Protein AF-A0A2T8HN45-F1 (afdb_monomer_lite)

Sequence (69 aa):
MKITAQDYIIQAILECLEDTIQGKGIKLLNHVSYDLNKTNSYIHFIPKDGREFESIDAFWLGFIVKEYL

Structure (mmCIF, N/CA/C/O backbone):
data_AF-A0A2T8HN45-F1
#
_entry.id   AF-A0A2T8HN45-F1
#
loop_
_atom_site.group_PDB
_atom_site.id
_atom_site.type_symbol
_atom_site.label_atom_id
_atom_site.label_alt_id
_atom_site.label_comp_id
_atom_site.label_asym_id
_atom_site.label_entity_id
_atom_site.label_seq_id
_atom_site.pdbx_PDB_ins_code
_atom_site.Cartn_x
_atom_site.Cartn_y
_atom_site.Cartn_z
_atom_site.occupancy
_atom_site.B_iso_or_equiv
_atom_site.auth_seq_id
_atom_site.auth_comp_id
_atom_site.auth_asym_id
_atom_site.auth_atom_id
_atom_site.pdbx_PDB_model_num
ATOM 1 N N . MET A 1 1 ? -18.235 -10.725 13.564 1.00 39.06 1 MET A N 1
ATOM 2 C CA . MET A 1 1 ? -16.993 -10.186 12.972 1.00 39.06 1 MET A CA 1
ATOM 3 C C . MET A 1 1 ? -17.366 -8.903 12.241 1.00 39.06 1 MET A C 1
ATOM 5 O O . MET A 1 1 ? -18.058 -8.987 11.240 1.00 39.06 1 MET A O 1
ATOM 9 N N . LYS A 1 2 ? -17.073 -7.721 12.801 1.00 42.09 2 LYS A N 1
ATOM 10 C CA . LYS A 1 2 ? -17.372 -6.447 12.124 1.00 42.09 2 LYS A CA 1
ATOM 11 C C . LYS A 1 2 ? -16.182 -6.158 11.214 1.00 42.09 2 LYS A C 1
ATOM 13 O O . LYS A 1 2 ? -15.143 -5.743 11.710 1.00 42.09 2 LYS A O 1
ATOM 18 N N . ILE A 1 3 ? -16.313 -6.499 9.936 1.00 44.50 3 ILE A N 1
ATOM 19 C CA . ILE A 1 3 ? -15.379 -6.052 8.904 1.00 44.50 3 ILE A CA 1
ATOM 20 C C . ILE A 1 3 ? -15.667 -4.560 8.733 1.00 44.50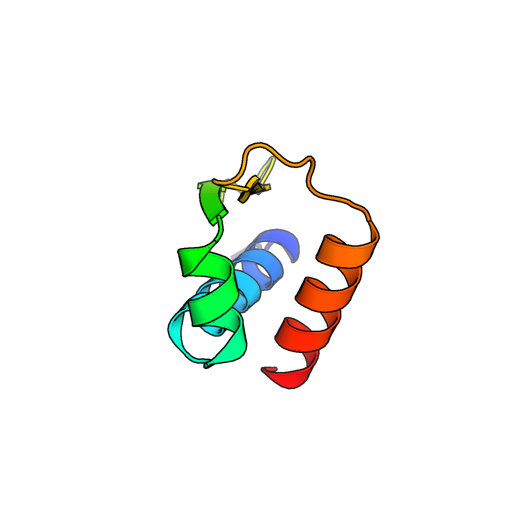 3 ILE A C 1
ATOM 22 O O . ILE A 1 3 ? -16.735 -4.182 8.252 1.00 44.50 3 ILE A O 1
ATOM 26 N N . THR A 1 4 ? -14.782 -3.704 9.229 1.00 66.31 4 THR A N 1
ATOM 27 C CA . THR A 1 4 ? -14.783 -2.282 8.889 1.00 66.31 4 THR A CA 1
ATOM 28 C C . THR A 1 4 ? -14.300 -2.201 7.448 1.00 66.31 4 THR A C 1
ATOM 30 O O . THR A 1 4 ? -13.192 -2.623 7.154 1.00 66.31 4 THR A O 1
ATOM 33 N N . ALA A 1 5 ? -15.140 -1.738 6.519 1.00 70.75 5 ALA A N 1
ATOM 34 C CA . ALA A 1 5 ? -14.832 -1.728 5.081 1.00 70.75 5 ALA A CA 1
ATOM 35 C C . ALA A 1 5 ? -13.472 -1.077 4.733 1.00 70.75 5 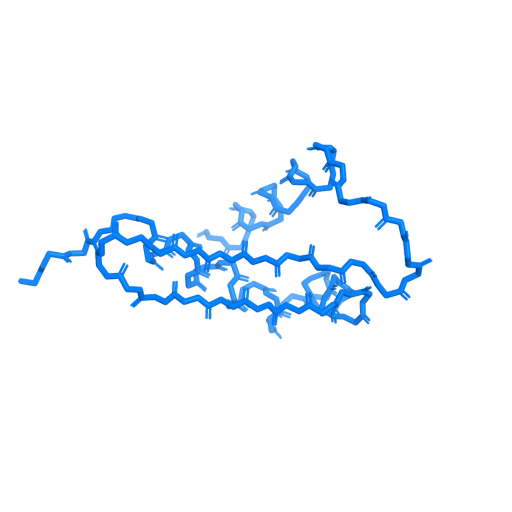ALA A C 1
ATOM 37 O O . ALA A 1 5 ? -12.876 -1.408 3.715 1.00 70.75 5 ALA A O 1
ATOM 38 N N . GLN A 1 6 ? -12.959 -0.201 5.604 1.00 78.56 6 GLN A N 1
ATOM 39 C CA . GLN A 1 6 ? -11.618 0.379 5.518 1.00 78.56 6 GLN A CA 1
ATOM 40 C C . GLN A 1 6 ? -10.497 -0.670 5.577 1.00 78.56 6 GLN A C 1
ATOM 42 O O . GLN A 1 6 ? -9.575 -0.599 4.773 1.00 78.56 6 GLN A O 1
ATOM 47 N N . ASP A 1 7 ? -10.590 -1.663 6.462 1.00 84.88 7 ASP A N 1
ATOM 48 C CA . ASP A 1 7 ? -9.566 -2.704 6.619 1.00 84.88 7 ASP A CA 1
ATOM 49 C C . ASP A 1 7 ? -9.474 -3.555 5.350 1.00 84.88 7 ASP A C 1
ATOM 51 O O . ASP A 1 7 ? -8.380 -3.878 4.899 1.00 84.88 7 ASP A O 1
ATOM 55 N N . TYR A 1 8 ? -10.626 -3.860 4.744 1.00 86.12 8 TYR A N 1
ATOM 56 C CA . TYR A 1 8 ? -10.701 -4.600 3.484 1.00 86.12 8 TYR A CA 1
ATOM 57 C C . TYR A 1 8 ? -10.065 -3.818 2.330 1.00 86.12 8 TYR A C 1
ATOM 59 O O . TYR A 1 8 ? -9.302 -4.376 1.549 1.00 86.12 8 TYR A O 1
ATOM 67 N N . ILE A 1 9 ? -10.334 -2.511 2.244 1.00 86.31 9 ILE A N 1
ATOM 68 C CA . ILE A 1 9 ? -9.719 -1.646 1.231 1.00 86.31 9 ILE A CA 1
ATOM 69 C C . ILE A 1 9 ? -8.200 -1.596 1.423 1.00 86.31 9 ILE A C 1
ATOM 71 O O . ILE A 1 9 ? -7.462 -1.740 0.454 1.00 86.31 9 ILE A O 1
ATOM 75 N N . ILE A 1 10 ? -7.720 -1.427 2.659 1.00 90.56 10 ILE A N 1
ATOM 76 C CA . ILE A 1 10 ? -6.279 -1.393 2.938 1.00 90.56 10 ILE A CA 1
ATOM 77 C C . ILE A 1 10 ? -5.635 -2.742 2.606 1.00 90.56 10 ILE A C 1
ATOM 79 O O . ILE A 1 10 ? -4.571 -2.758 1.999 1.00 90.56 10 ILE A O 1
ATOM 83 N N . GLN A 1 11 ? -6.279 -3.864 2.928 1.00 90.50 11 GLN A N 1
ATOM 84 C CA . GLN A 1 11 ? -5.787 -5.192 2.549 1.00 90.50 11 GLN A CA 1
ATOM 85 C C . GLN A 1 11 ? -5.690 -5.361 1.032 1.00 90.50 11 GLN A C 1
ATOM 87 O O . GLN A 1 11 ? -4.629 -5.742 0.552 1.00 90.50 11 GLN A O 1
ATOM 92 N N . ALA A 1 12 ? -6.723 -4.980 0.277 1.00 90.88 12 ALA A N 1
ATOM 93 C CA . ALA A 1 12 ? -6.685 -5.024 -1.185 1.00 90.88 12 ALA A CA 1
ATOM 94 C C . ALA A 1 12 ? -5.557 -4.151 -1.765 1.00 90.88 12 ALA A C 1
ATOM 96 O O . ALA A 1 12 ? -4.890 -4.542 -2.722 1.00 90.88 12 ALA A O 1
ATOM 97 N N . ILE A 1 13 ? -5.297 -2.983 -1.163 1.00 91.88 13 ILE A N 1
ATOM 98 C CA . ILE A 1 13 ? -4.148 -2.147 -1.530 1.00 91.88 13 ILE A CA 1
ATOM 99 C C . ILE A 1 13 ? -2.841 -2.905 -1.275 1.00 91.88 13 ILE A C 1
ATOM 101 O O . ILE A 1 13 ? -1.996 -2.966 -2.164 1.00 91.88 13 ILE A O 1
ATOM 105 N N . LEU A 1 14 ? -2.663 -3.487 -0.087 1.00 93.25 14 LEU A N 1
ATOM 106 C CA . LEU A 1 14 ? -1.443 -4.212 0.276 1.00 93.25 14 LEU A CA 1
ATOM 107 C C . LEU A 1 14 ? -1.199 -5.427 -0.630 1.00 93.25 14 LEU A C 1
ATOM 109 O O . LEU A 1 14 ? -0.077 -5.608 -1.092 1.00 93.25 14 LEU A O 1
ATOM 113 N N . GLU A 1 15 ? -2.230 -6.211 -0.939 1.00 93.62 15 GLU A N 1
ATOM 114 C CA . GLU A 1 15 ? -2.146 -7.349 -1.867 1.00 93.62 15 GLU A CA 1
AT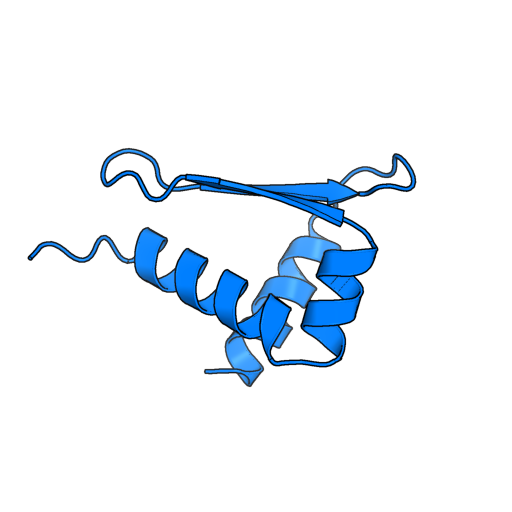OM 115 C C . GLU A 1 15 ? -1.749 -6.891 -3.275 1.00 93.62 15 GLU A C 1
ATOM 117 O O . GLU A 1 15 ? -0.787 -7.393 -3.861 1.00 93.62 15 GLU A O 1
ATOM 122 N N . CYS A 1 16 ? -2.396 -5.839 -3.783 1.00 92.88 16 CYS A N 1
ATOM 123 C CA . CYS A 1 16 ? -2.060 -5.251 -5.073 1.00 92.88 16 CYS A CA 1
ATOM 124 C C . CYS A 1 16 ? -0.593 -4.779 -5.145 1.00 92.88 16 CYS A C 1
ATOM 126 O O . CYS A 1 16 ? 0.037 -4.897 -6.204 1.00 92.88 16 CYS A O 1
ATOM 128 N N . LEU A 1 17 ? -0.038 -4.250 -4.044 1.00 92.31 17 LEU A N 1
ATOM 129 C CA . LEU A 1 17 ? 1.365 -3.823 -3.955 1.00 92.31 17 LEU A CA 1
ATOM 130 C C . LEU A 1 17 ? 2.358 -4.992 -4.065 1.00 92.31 17 LEU A C 1
ATOM 132 O O . LEU A 1 17 ? 3.475 -4.781 -4.543 1.00 92.31 17 LEU A O 1
ATOM 136 N N . GLU A 1 18 ? 1.978 -6.201 -3.647 1.00 92.94 18 GLU A N 1
ATOM 137 C CA . GLU A 1 18 ? 2.836 -7.392 -3.730 1.00 92.94 18 GLU A CA 1
ATOM 138 C C . GLU A 1 18 ? 2.665 -8.169 -5.039 1.00 92.94 18 GLU A C 1
ATOM 140 O O . GLU A 1 18 ? 3.637 -8.749 -5.529 1.00 92.94 18 GLU A O 1
ATOM 145 N N . ASP A 1 19 ? 1.468 -8.177 -5.626 1.00 92.62 19 ASP A N 1
ATOM 146 C CA . ASP A 1 19 ? 1.133 -9.115 -6.706 1.00 92.62 19 ASP A CA 1
ATOM 147 C C . ASP A 1 19 ? 1.264 -8.518 -8.111 1.00 92.62 19 ASP A C 1
ATOM 149 O O . ASP A 1 19 ? 1.561 -9.235 -9.070 1.00 92.62 19 ASP A O 1
ATOM 153 N N . THR A 1 20 ? 1.117 -7.200 -8.255 1.00 90.31 20 THR A N 1
ATOM 154 C CA . THR A 1 20 ? 1.155 -6.533 -9.566 1.00 90.31 20 THR A CA 1
ATOM 155 C C . THR A 1 20 ? 2.509 -5.880 -9.846 1.00 90.31 20 THR A C 1
ATOM 157 O O . THR A 1 20 ? 3.231 -5.462 -8.938 1.00 90.31 20 THR A O 1
ATOM 160 N N . ILE A 1 21 ? 2.881 -5.757 -11.127 1.00 90.06 21 ILE A N 1
ATOM 161 C CA . ILE A 1 21 ? 4.122 -5.067 -11.530 1.00 90.06 21 ILE A CA 1
ATOM 162 C C . ILE A 1 21 ? 4.061 -3.590 -11.117 1.00 90.06 21 ILE A C 1
ATOM 164 O O . ILE A 1 21 ? 5.027 -3.050 -10.575 1.00 90.06 21 ILE A O 1
ATOM 168 N N . GLN A 1 22 ? 2.910 -2.954 -11.333 1.00 88.81 22 GLN A N 1
ATOM 169 C CA . GLN A 1 22 ? 2.645 -1.567 -10.968 1.00 88.81 22 GLN A CA 1
ATOM 170 C C . GLN A 1 22 ? 2.729 -1.378 -9.450 1.00 88.81 22 GLN A C 1
ATOM 172 O O . GLN A 1 22 ? 3.423 -0.476 -8.982 1.00 88.81 22 GLN A O 1
ATOM 177 N N . GLY A 1 23 ? 2.100 -2.267 -8.679 1.00 89.19 23 GLY A N 1
ATOM 178 C CA . GLY A 1 23 ? 2.141 -2.257 -7.221 1.00 89.19 23 GLY A CA 1
ATOM 179 C C . GLY A 1 23 ? 3.556 -2.394 -6.661 1.00 89.19 23 GLY A C 1
ATOM 180 O O . GLY A 1 23 ? 3.969 -1.586 -5.825 1.00 89.19 23 GLY A O 1
ATOM 181 N N . LYS A 1 24 ? 4.356 -3.320 -7.207 1.00 91.81 24 LYS A N 1
ATOM 182 C CA . LYS A 1 24 ? 5.781 -3.454 -6.857 1.00 91.81 24 LYS A CA 1
ATOM 183 C C . LYS A 1 24 ? 6.557 -2.173 -7.153 1.00 91.81 24 LYS A C 1
ATOM 185 O O . LYS A 1 24 ? 7.374 -1.754 -6.336 1.00 91.81 24 LYS A O 1
ATOM 190 N N . GLY A 1 25 ? 6.283 -1.524 -8.287 1.00 90.19 25 GLY A N 1
ATOM 191 C CA . GLY A 1 25 ? 6.858 -0.222 -8.635 1.00 90.19 25 GLY A CA 1
ATOM 192 C C . GLY A 1 25 ? 6.533 0.858 -7.601 1.00 90.19 25 GLY A C 1
ATOM 193 O O . GLY A 1 25 ? 7.434 1.536 -7.108 1.00 90.19 25 GLY A O 1
ATOM 194 N N . ILE A 1 26 ? 5.267 0.966 -7.194 1.00 88.88 26 ILE A N 1
ATOM 195 C CA . ILE A 1 26 ? 4.828 1.909 -6.153 1.00 88.88 26 ILE A CA 1
ATOM 196 C C . ILE A 1 26 ? 5.539 1.618 -4.826 1.00 88.88 26 ILE A C 1
ATOM 198 O O . ILE A 1 26 ? 6.081 2.536 -4.207 1.00 88.88 26 ILE A O 1
ATOM 202 N N . LYS A 1 27 ? 5.612 0.351 -4.407 1.00 90.69 27 LYS A N 1
ATOM 203 C CA . LYS A 1 27 ? 6.301 -0.065 -3.174 1.00 90.69 27 LYS A CA 1
ATOM 204 C C . LYS A 1 27 ? 7.812 0.208 -3.214 1.00 90.69 27 LYS A C 1
ATOM 206 O O . LYS A 1 27 ? 8.417 0.509 -2.187 1.00 90.69 27 LYS A O 1
ATOM 211 N N . LEU A 1 28 ? 8.445 0.140 -4.385 1.00 92.00 28 LEU A N 1
ATOM 212 C CA . LEU A 1 28 ? 9.859 0.495 -4.544 1.00 92.00 28 LEU A CA 1
ATOM 213 C C . LEU A 1 28 ? 10.100 1.996 -4.354 1.00 92.00 28 LEU A C 1
ATOM 215 O O . LEU A 1 28 ? 11.091 2.369 -3.722 1.00 92.00 28 LEU A O 1
ATOM 219 N N . LEU A 1 29 ? 9.190 2.836 -4.846 1.00 90.75 29 LEU A N 1
ATOM 220 C CA . LEU A 1 29 ? 9.304 4.298 -4.814 1.00 90.75 29 LEU A CA 1
ATOM 221 C C . LEU A 1 29 ? 8.861 4.929 -3.486 1.00 90.75 29 LEU A C 1
ATOM 223 O O . LEU A 1 29 ? 9.208 6.076 -3.214 1.00 90.75 29 LEU A O 1
ATOM 227 N N . ASN A 1 30 ? 8.135 4.192 -2.644 1.00 90.56 30 ASN A N 1
ATOM 228 C CA . ASN A 1 30 ? 7.554 4.711 -1.406 1.00 90.56 30 ASN A CA 1
ATOM 229 C C . ASN A 1 30 ? 7.989 3.901 -0.178 1.00 90.56 30 ASN A C 1
ATOM 231 O O . ASN A 1 30 ? 8.242 2.699 -0.249 1.00 90.56 30 ASN A O 1
ATOM 235 N N . HIS A 1 31 ? 8.050 4.551 0.978 1.00 92.69 31 HIS A N 1
ATOM 236 C CA . HIS A 1 31 ? 7.910 3.882 2.265 1.00 92.69 31 HIS A CA 1
ATOM 237 C C . HIS A 1 31 ? 6.418 3.753 2.576 1.00 92.69 31 HIS A C 1
ATOM 239 O O . HIS A 1 31 ? 5.696 4.749 2.570 1.00 92.69 31 HIS A O 1
ATOM 245 N N . VAL A 1 32 ? 5.962 2.526 2.824 1.00 91.38 32 VAL A N 1
ATOM 246 C CA . VAL A 1 32 ? 4.557 2.223 3.116 1.00 91.38 32 VAL A CA 1
ATOM 247 C C . VAL A 1 32 ? 4.434 1.860 4.593 1.00 91.38 32 VAL A C 1
ATOM 249 O O . VAL A 1 32 ? 5.092 0.928 5.052 1.00 91.38 32 VAL A O 1
ATOM 252 N N . SER A 1 33 ? 3.612 2.603 5.332 1.00 91.56 33 SER A N 1
ATOM 253 C CA . SER A 1 33 ? 3.279 2.345 6.741 1.00 91.56 33 SER A CA 1
ATOM 254 C C . SER A 1 33 ? 1.770 2.191 6.875 1.00 91.56 33 SER A C 1
ATOM 256 O O . SER A 1 33 ? 1.032 2.943 6.245 1.00 91.56 33 SER A O 1
ATOM 258 N N . TYR A 1 34 ? 1.287 1.237 7.663 1.00 91.50 34 TYR A N 1
ATOM 259 C CA . TYR A 1 34 ? -0.146 1.002 7.822 1.00 91.50 34 TYR A CA 1
ATOM 260 C C . TYR A 1 34 ? -0.484 0.512 9.230 1.00 91.50 34 TYR A C 1
ATOM 262 O O . TYR A 1 34 ? 0.351 -0.091 9.904 1.00 91.50 34 TYR A O 1
ATOM 270 N N . ASP A 1 35 ? -1.727 0.745 9.642 1.00 89.69 35 ASP A N 1
ATOM 271 C CA . ASP A 1 35 ? -2.324 0.181 10.851 1.00 89.69 35 ASP A CA 1
ATOM 272 C C . ASP A 1 35 ? -3.741 -0.294 10.516 1.00 89.69 35 ASP A C 1
ATOM 274 O O . ASP A 1 35 ? -4.533 0.440 9.922 1.00 89.69 35 ASP A O 1
ATOM 278 N N . LEU A 1 36 ? -4.048 -1.538 10.874 1.00 86.31 36 LEU A N 1
ATOM 279 C CA . LEU A 1 36 ? -5.361 -2.157 10.700 1.00 86.31 36 LEU A CA 1
ATOM 280 C C . LEU A 1 36 ? -6.055 -2.223 12.061 1.00 86.31 36 LEU A C 1
ATOM 282 O O . LEU A 1 36 ? -6.247 -3.298 12.636 1.00 86.31 36 LEU A O 1
ATOM 286 N N . ASN A 1 37 ? -6.389 -1.056 12.608 1.00 81.44 37 ASN A N 1
ATOM 287 C CA . ASN A 1 37 ? -7.071 -0.950 13.887 1.00 81.44 37 ASN A CA 1
ATOM 288 C C . ASN A 1 37 ? -8.514 -0.486 13.678 1.00 81.44 37 ASN A C 1
ATOM 290 O O . ASN A 1 37 ? -8.751 0.597 13.154 1.00 81.44 37 ASN A O 1
ATOM 294 N N . LYS A 1 38 ? -9.481 -1.268 14.178 1.00 65.38 38 LYS A N 1
ATOM 295 C CA . LYS A 1 38 ? -10.939 -1.127 13.954 1.00 65.38 38 LYS A CA 1
ATOM 296 C C . LYS A 1 38 ? -11.525 0.272 14.191 1.00 65.38 38 LYS A C 1
ATOM 298 O O . LYS A 1 38 ? -12.662 0.524 13.798 1.00 65.38 38 LYS A O 1
ATOM 303 N N . THR A 1 39 ? -10.805 1.139 14.894 1.00 73.56 39 THR A N 1
ATOM 304 C CA . THR A 1 39 ? -11.231 2.503 15.215 1.00 73.56 39 THR A CA 1
ATOM 305 C C . THR A 1 39 ? -10.678 3.546 14.242 1.00 73.56 39 THR A C 1
ATOM 307 O O . THR A 1 39 ? -11.345 4.552 14.051 1.00 73.56 39 THR A O 1
ATOM 310 N N . ASN A 1 40 ? -9.493 3.329 13.657 1.00 74.94 40 ASN A N 1
ATOM 311 C CA . ASN A 1 40 ? -8.803 4.255 12.747 1.00 74.94 40 ASN A CA 1
ATOM 312 C C . ASN A 1 40 ? -7.755 3.499 11.910 1.00 74.94 40 ASN A C 1
ATOM 314 O O . ASN A 1 40 ? -6.550 3.642 12.128 1.00 74.94 40 ASN A O 1
ATOM 318 N N . SER A 1 41 ? -8.210 2.680 10.966 1.00 86.19 41 SER A N 1
ATOM 319 C CA . SER A 1 41 ? -7.302 2.008 10.039 1.00 86.19 41 SER A CA 1
ATOM 320 C C . SER A 1 41 ? -6.732 3.012 9.039 1.00 86.19 41 SER A C 1
ATOM 322 O O . SER A 1 41 ? -7.464 3.847 8.502 1.00 86.19 41 SER A O 1
ATOM 324 N N . TYR A 1 42 ? -5.430 2.935 8.775 1.00 88.62 42 TYR A N 1
ATOM 325 C CA . TYR A 1 42 ? -4.750 3.833 7.848 1.00 88.62 42 TYR A CA 1
ATOM 326 C C . TYR A 1 42 ? -3.696 3.118 7.013 1.00 88.62 42 TYR A C 1
ATOM 328 O O . TYR A 1 42 ? -3.146 2.089 7.399 1.00 88.62 42 TYR A O 1
ATOM 336 N N . ILE A 1 43 ? -3.358 3.743 5.888 1.00 89.88 43 ILE A N 1
ATOM 337 C CA . ILE A 1 43 ? -2.161 3.460 5.104 1.00 89.88 43 ILE A CA 1
ATOM 338 C C . ILE A 1 43 ? -1.548 4.790 4.666 1.00 89.88 43 ILE A C 1
ATOM 340 O O . ILE A 1 43 ? -2.247 5.695 4.218 1.00 89.88 43 ILE A O 1
ATOM 344 N N . HIS A 1 44 ? -0.242 4.921 4.844 1.00 90.19 44 HIS A N 1
ATOM 345 C CA . HIS A 1 44 ? 0.547 6.090 4.495 1.00 90.19 44 HIS A CA 1
ATOM 346 C C . HIS A 1 44 ? 1.591 5.696 3.458 1.00 90.19 44 HIS A C 1
ATOM 348 O O . HIS A 1 44 ? 2.345 4.740 3.651 1.00 90.19 44 HIS A O 1
ATOM 354 N N . PHE A 1 45 ? 1.652 6.486 2.391 1.00 90.12 45 PHE A N 1
ATOM 355 C CA . PHE A 1 45 ? 2.676 6.414 1.360 1.00 90.12 45 PHE A CA 1
ATOM 356 C C . PHE A 1 45 ? 3.587 7.625 1.507 1.00 90.12 45 PHE A C 1
ATOM 358 O O . PHE A 1 45 ? 3.124 8.763 1.470 1.00 90.12 45 PHE A O 1
ATOM 365 N N . ILE A 1 46 ? 4.877 7.375 1.710 1.00 90.62 46 ILE A N 1
ATOM 366 C CA . ILE A 1 46 ? 5.893 8.416 1.856 1.00 90.62 46 ILE A CA 1
ATOM 367 C C . ILE A 1 46 ? 6.886 8.247 0.701 1.00 90.62 46 ILE A C 1
ATOM 369 O O . ILE A 1 46 ? 7.674 7.293 0.730 1.00 90.62 46 ILE A O 1
ATOM 373 N N . PRO A 1 47 ? 6.856 9.114 -0.325 1.00 91.69 47 PRO A N 1
ATOM 374 C CA . PRO A 1 47 ? 7.786 9.031 -1.444 1.00 91.69 47 PRO A CA 1
ATOM 375 C C . PRO A 1 47 ? 9.248 9.148 -0.995 1.00 91.69 47 PRO A C 1
ATOM 377 O O . PRO A 1 47 ? 9.605 9.990 -0.171 1.00 91.69 47 PRO A O 1
ATOM 380 N N . LYS A 1 48 ? 10.116 8.283 -1.528 1.00 92.12 48 LYS A N 1
ATOM 381 C CA . LYS A 1 48 ? 11.546 8.234 -1.161 1.00 92.12 48 LYS A CA 1
ATOM 382 C C . LYS A 1 48 ? 12.378 9.353 -1.774 1.00 92.12 48 LYS A C 1
ATOM 384 O O . LYS A 1 48 ? 13.463 9.648 -1.285 1.00 92.12 48 LYS A O 1
ATOM 389 N N . ASP A 1 49 ? 11.889 9.941 -2.854 1.00 91.19 49 ASP A N 1
ATOM 390 C CA . ASP A 1 49 ? 12.500 11.075 -3.548 1.00 91.19 49 ASP A CA 1
ATOM 391 C C . ASP A 1 49 ? 12.232 12.419 -2.844 1.00 91.19 49 ASP A C 1
ATOM 393 O O . ASP A 1 49 ? 12.725 13.452 -3.291 1.00 91.19 49 ASP A O 1
ATOM 397 N N . GLY A 1 50 ? 11.487 12.409 -1.731 1.00 86.25 50 GLY A N 1
ATOM 398 C CA . GLY A 1 50 ? 11.154 13.602 -0.959 1.00 86.25 50 GLY A CA 1
ATOM 399 C C . GLY A 1 50 ? 10.034 14.444 -1.568 1.00 86.25 50 GLY A C 1
ATOM 400 O O . GLY A 1 50 ? 9.774 15.534 -1.057 1.00 86.25 50 GLY A O 1
ATOM 401 N N . ARG A 1 51 ? 9.368 13.969 -2.633 1.00 86.62 51 ARG A N 1
ATOM 402 C CA . ARG A 1 51 ? 8.177 14.638 -3.170 1.00 86.62 51 ARG A CA 1
ATOM 403 C C . ARG A 1 51 ? 6.983 14.448 -2.238 1.00 86.62 51 ARG A C 1
ATOM 405 O O . ARG A 1 51 ? 6.901 13.467 -1.497 1.00 86.62 51 ARG A O 1
ATOM 412 N N . GLU A 1 52 ? 6.038 15.377 -2.296 1.00 84.31 52 GLU A N 1
ATOM 413 C CA . GLU A 1 52 ? 4.750 15.194 -1.632 1.00 84.31 52 GLU A CA 1
ATOM 414 C C . GLU A 1 52 ? 3.896 14.182 -2.402 1.00 84.31 52 GLU A C 1
ATOM 416 O O . GLU A 1 52 ? 3.972 14.077 -3.626 1.00 84.31 52 GLU A O 1
ATOM 421 N N . PHE A 1 53 ? 3.091 13.413 -1.671 1.00 80.56 53 PHE A N 1
ATOM 422 C CA . PHE A 1 53 ? 2.117 12.514 -2.276 1.00 80.56 53 PHE A CA 1
ATOM 423 C C . PHE A 1 53 ? 0.897 13.330 -2.715 1.00 80.56 53 PHE A C 1
ATOM 425 O O . PHE A 1 53 ? 0.167 13.862 -1.875 1.00 80.56 53 PHE A O 1
ATOM 432 N N . GLU A 1 54 ? 0.677 13.451 -4.021 1.00 85.62 54 GLU A N 1
ATOM 433 C CA . GLU A 1 54 ? -0.366 14.312 -4.573 1.00 85.62 54 GLU A CA 1
ATOM 434 C C . GLU A 1 54 ? -1.697 13.566 -4.750 1.00 85.62 54 GLU A C 1
ATOM 436 O O . GLU A 1 54 ? -1.775 12.335 -4.783 1.00 85.62 54 GLU A O 1
ATOM 441 N N . SER A 1 55 ? -2.790 14.312 -4.936 1.00 84.31 55 SER A N 1
ATOM 442 C CA . SER A 1 55 ? -4.112 13.715 -5.185 1.00 84.31 55 SER A CA 1
ATOM 443 C C . SER A 1 55 ? -4.151 12.841 -6.446 1.00 84.31 55 SER A C 1
ATOM 445 O O . SER A 1 55 ? -4.935 11.894 -6.511 1.00 84.31 55 SER A O 1
ATOM 447 N N . ILE A 1 56 ? -3.302 13.127 -7.439 1.00 85.88 56 ILE A N 1
ATOM 448 C CA . ILE A 1 56 ? -3.195 12.313 -8.654 1.00 85.88 56 ILE A CA 1
ATOM 449 C C . ILE A 1 56 ? -2.556 10.946 -8.380 1.00 85.88 56 ILE A C 1
ATOM 451 O O . ILE A 1 56 ? -3.005 9.950 -8.946 1.00 85.88 56 ILE A O 1
ATOM 455 N N . ASP A 1 57 ? -1.582 10.867 -7.468 1.00 84.00 57 ASP A N 1
ATOM 456 C CA . ASP A 1 57 ? -0.988 9.595 -7.046 1.00 84.00 57 ASP A CA 1
ATOM 457 C C . ASP A 1 57 ? -2.052 8.714 -6.365 1.00 84.00 57 ASP A C 1
ATOM 459 O O . ASP A 1 57 ? -2.161 7.520 -6.656 1.00 84.00 57 ASP A O 1
ATOM 463 N N . ALA A 1 58 ? -2.903 9.316 -5.521 1.00 83.56 58 ALA A N 1
ATOM 464 C CA . ALA A 1 58 ? -4.018 8.622 -4.870 1.00 83.56 58 ALA A CA 1
ATOM 465 C C . ALA A 1 58 ? -5.035 8.065 -5.881 1.00 83.56 58 ALA A C 1
ATOM 467 O O . ALA A 1 58 ? -5.511 6.938 -5.729 1.00 83.56 58 ALA A O 1
ATOM 468 N N . PHE A 1 59 ? -5.361 8.840 -6.922 1.00 86.31 59 PHE A N 1
ATOM 469 C CA . PHE A 1 59 ? -6.276 8.410 -7.980 1.00 86.31 59 PHE A CA 1
ATOM 470 C C . PHE A 1 59 ? -5.736 7.189 -8.731 1.00 86.31 59 PHE A C 1
ATOM 472 O O . PHE A 1 59 ? -6.454 6.200 -8.889 1.00 86.31 59 PHE A O 1
ATOM 479 N N . TRP A 1 60 ? -4.469 7.231 -9.155 1.00 85.00 60 TRP A N 1
ATOM 480 C CA . TRP A 1 60 ? -3.848 6.119 -9.876 1.00 85.00 60 TRP A CA 1
ATOM 481 C C . TRP A 1 60 ? -3.725 4.867 -9.018 1.00 85.00 60 TRP A C 1
ATOM 483 O O . TRP A 1 60 ? -4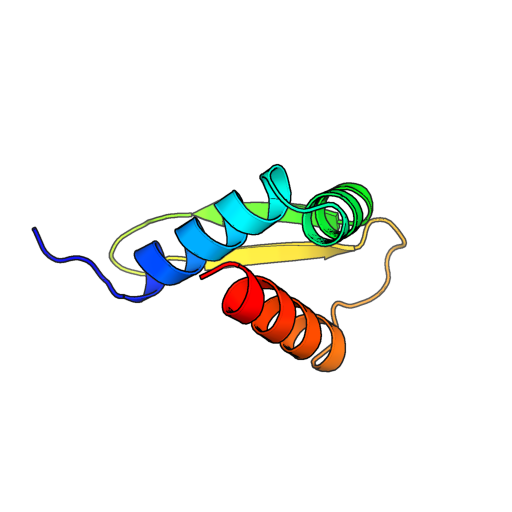.002 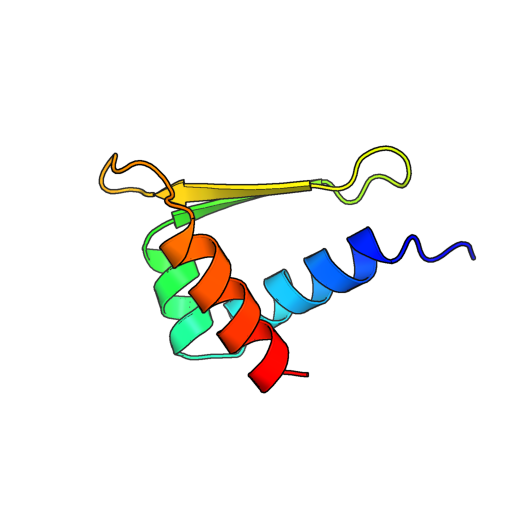3.774 -9.507 1.00 85.00 60 TRP A O 1
ATOM 493 N N . LEU A 1 61 ? -3.388 5.016 -7.734 1.00 86.44 61 LEU A N 1
ATOM 494 C CA . LEU A 1 61 ? -3.389 3.897 -6.796 1.00 86.44 61 LEU A CA 1
ATOM 495 C C . LEU A 1 61 ? -4.780 3.253 -6.710 1.00 86.44 61 LEU A C 1
ATOM 497 O O . LEU A 1 61 ? -4.901 2.038 -6.839 1.00 86.44 61 LEU A O 1
ATOM 501 N N . GLY A 1 62 ? -5.834 4.058 -6.553 1.00 85.56 62 GLY A N 1
ATOM 502 C CA . GLY A 1 62 ? -7.210 3.559 -6.521 1.00 85.56 62 GLY A CA 1
ATOM 503 C C . GLY A 1 62 ? -7.634 2.869 -7.821 1.00 85.56 62 GLY A C 1
ATOM 504 O O . GLY A 1 62 ? -8.310 1.843 -7.775 1.00 85.56 62 GLY A O 1
ATOM 505 N N . PHE A 1 63 ? -7.218 3.397 -8.976 1.00 88.06 63 PHE A N 1
ATOM 506 C CA . PHE A 1 63 ? -7.473 2.782 -10.280 1.00 88.06 63 PHE A CA 1
ATOM 507 C C . PHE A 1 63 ? -6.817 1.400 -10.393 1.00 88.06 63 PHE A C 1
ATOM 509 O O . PHE A 1 63 ? -7.499 0.433 -10.718 1.00 88.06 63 PHE A O 1
ATOM 516 N N . ILE A 1 64 ? -5.531 1.295 -10.050 1.00 86.56 64 ILE A N 1
ATOM 517 C CA . ILE A 1 64 ? -4.769 0.039 -10.109 1.00 86.56 64 ILE A CA 1
ATOM 518 C C . ILE A 1 64 ? -5.373 -1.009 -9.162 1.00 86.56 64 ILE A C 1
ATOM 520 O O . ILE A 1 64 ? -5.566 -2.159 -9.546 1.00 86.56 64 ILE A O 1
ATOM 524 N N . VAL A 1 65 ? -5.730 -0.608 -7.941 1.00 86.31 65 VAL A N 1
ATOM 525 C CA . VAL A 1 65 ? -6.338 -1.508 -6.945 1.00 86.31 65 VAL A CA 1
ATOM 526 C C . VAL A 1 65 ? -7.715 -1.991 -7.397 1.00 86.31 65 VAL A C 1
ATOM 528 O O . VAL A 1 65 ? -8.071 -3.140 -7.159 1.00 86.31 65 VAL A O 1
ATOM 531 N N . LYS A 1 66 ? -8.487 -1.146 -8.088 1.00 86.25 66 LYS A N 1
ATOM 532 C CA . LYS A 1 66 ? -9.757 -1.557 -8.692 1.00 86.25 66 LYS A CA 1
ATOM 533 C C . LYS A 1 66 ? -9.563 -2.556 -9.835 1.00 86.25 66 LYS A C 1
ATOM 535 O O . LYS A 1 66 ? -10.410 -3.420 -9.984 1.00 86.25 66 LYS A O 1
ATOM 540 N N . GLU A 1 67 ? -8.520 -2.423 -10.655 1.00 82.31 67 GLU A N 1
ATOM 541 C CA . GLU A 1 67 ? -8.231 -3.396 -11.724 1.00 82.31 67 GLU A CA 1
ATOM 542 C C . GLU A 1 67 ? -7.745 -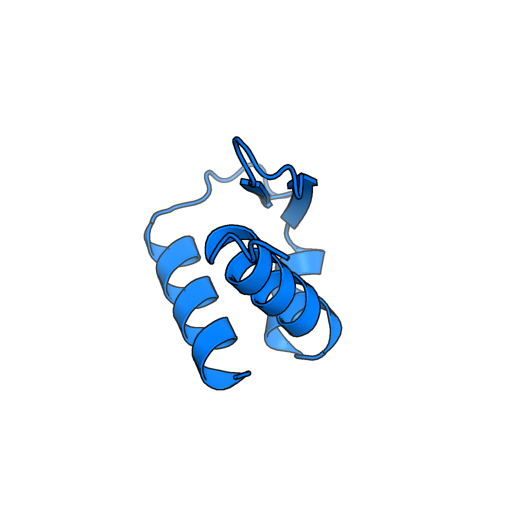4.751 -11.186 1.00 82.31 67 GLU A C 1
ATOM 544 O O . GLU A 1 67 ? -7.871 -5.758 -11.878 1.00 82.31 67 GLU A O 1
ATOM 549 N N . TYR A 1 68 ? -7.184 -4.775 -9.974 1.00 76.81 68 TYR A N 1
ATOM 550 C CA . TYR A 1 68 ? -6.769 -6.002 -9.293 1.00 76.81 68 TYR A CA 1
ATOM 551 C C . TYR A 1 68 ? -7.952 -6.830 -8.758 1.00 76.81 68 TYR A C 1
ATOM 553 O O . TYR A 1 68 ? -7.896 -8.058 -8.815 1.00 76.81 68 TYR A O 1
ATOM 561 N N . LEU A 1 69 ? -8.992 -6.166 -8.231 1.00 72.00 69 LEU A N 1
ATOM 562 C CA . LEU A 1 69 ? -10.204 -6.784 -7.664 1.00 72.00 69 LEU A CA 1
ATOM 563 C C . LEU A 1 69 ? -11.201 -7.244 -8.739 1.00 72.00 69 LEU A C 1
ATOM 565 O O . LEU A 1 69 ? -11.790 -8.333 -8.548 1.00 72.00 69 LEU A O 1
#

Secondary structure (DSSP, 8-state):
----HHHHHHHHHHHHHHHSHHHHHHHHHEEEEEE--TTS-EEEEEETTS----HHHHHHHHHHHHHH-

Radius of gyration: 12.2 Å; chains: 1; bounding box: 30×25×27 Å

Organism: NCBI:txid2171749

pLDDT: mean 84.71, std 11.04, range [39.06, 93.62]

Foldseek 3Di:
DDDPVLLVLVVLLVCLLPPDPVSVVQVVQWDWDWDNDPVDTDIDTHGPVRDDCDPVNVVVSVVSSVVSD